Protein AF-A0A4Q3WXQ3-F1 (afdb_monomer_lite)

pLDDT: mean 83.91, std 13.77, range [44.28, 97.25]

Structure (mmCIF, N/CA/C/O backbone):
data_AF-A0A4Q3WXQ3-F1
#
_entry.id   AF-A0A4Q3WXQ3-F1
#
loop_
_atom_site.group_PDB
_atom_site.id
_atom_site.type_symbol
_atom_site.label_atom_id
_atom_site.label_alt_id
_atom_site.label_comp_id
_atom_site.label_asym_id
_atom_site.label_entity_id
_atom_site.label_seq_id
_atom_site.pdbx_PDB_ins_code
_atom_site.Cartn_x
_atom_site.Cartn_y
_atom_site.Cartn_z
_atom_site.occupancy
_atom_site.B_iso_or_equiv
_atom_site.auth_seq_id
_atom_site.auth_comp_id
_atom_site.auth_asym_id
_atom_site.auth_atom_id
_atom_site.pdbx_PDB_model_num
ATOM 1 N N . MET A 1 1 ? 22.111 -8.429 -23.445 1.00 54.06 1 MET A N 1
ATOM 2 C CA . MET A 1 1 ? 20.659 -8.277 -23.224 1.00 54.06 1 MET A CA 1
ATOM 3 C C . MET A 1 1 ? 20.218 -7.060 -24.007 1.00 54.06 1 MET A C 1
ATOM 5 O O . MET A 1 1 ? 20.842 -6.019 -23.849 1.00 54.06 1 MET A O 1
ATOM 9 N N . GLN A 1 2 ? 19.270 -7.216 -24.926 1.00 75.25 2 GLN A N 1
ATOM 10 C CA . GLN A 1 2 ? 18.794 -6.125 -25.773 1.00 75.25 2 GLN A CA 1
ATOM 11 C C . GLN A 1 2 ? 17.609 -5.470 -25.063 1.00 75.25 2 GLN A C 1
ATOM 13 O O . GLN A 1 2 ? 16.650 -6.158 -24.732 1.00 75.25 2 GLN A O 1
ATOM 18 N N . VAL A 1 3 ? 17.735 -4.183 -24.745 1.00 76.06 3 VAL A N 1
ATOM 19 C CA . VAL A 1 3 ? 16.666 -3.389 -24.132 1.00 76.06 3 VAL A CA 1
ATOM 20 C C . VAL A 1 3 ? 15.806 -2.860 -25.273 1.00 76.06 3 VAL A C 1
ATOM 22 O O . VAL A 1 3 ? 16.280 -2.051 -26.066 1.00 76.06 3 VAL A O 1
ATOM 25 N N . ASP A 1 4 ? 14.583 -3.368 -25.378 1.00 80.56 4 ASP A N 1
ATOM 26 C CA . ASP A 1 4 ? 13.572 -2.935 -26.341 1.00 80.56 4 ASP A CA 1
ATOM 27 C C . ASP A 1 4 ? 12.262 -2.622 -25.598 1.00 80.56 4 ASP A C 1
ATOM 29 O O . ASP A 1 4 ? 12.013 -3.154 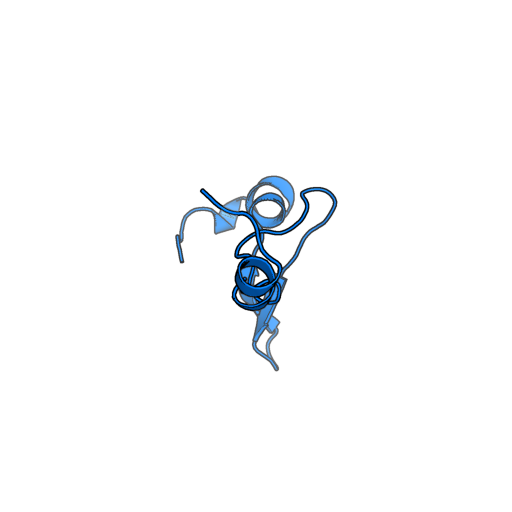-24.514 1.00 80.56 4 ASP A O 1
ATOM 33 N N . VAL A 1 5 ? 11.426 -1.747 -26.160 1.00 83.25 5 VAL A N 1
ATOM 34 C CA . VAL A 1 5 ? 10.195 -1.236 -25.517 1.00 83.25 5 VAL A CA 1
ATOM 35 C C . VAL A 1 5 ? 9.201 -2.342 -25.156 1.00 83.25 5 VAL A C 1
ATOM 37 O O . VAL A 1 5 ? 8.477 -2.227 -24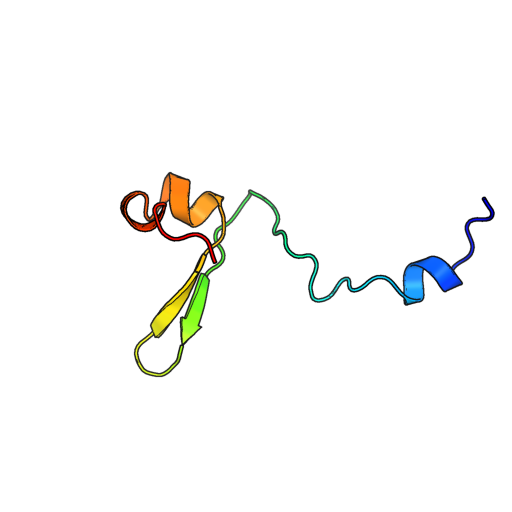.173 1.00 83.25 5 VAL A O 1
ATOM 40 N N . THR A 1 6 ? 9.262 -3.472 -25.861 1.00 83.62 6 THR A N 1
ATOM 41 C CA . THR A 1 6 ? 8.481 -4.684 -25.582 1.00 83.62 6 THR A CA 1
ATOM 42 C C . THR A 1 6 ? 8.670 -5.216 -24.148 1.00 83.62 6 THR A C 1
ATOM 44 O O . THR A 1 6 ? 7.792 -5.896 -23.612 1.00 83.62 6 THR A O 1
ATOM 47 N N . ASN A 1 7 ? 9.813 -4.939 -23.506 1.00 83.56 7 ASN 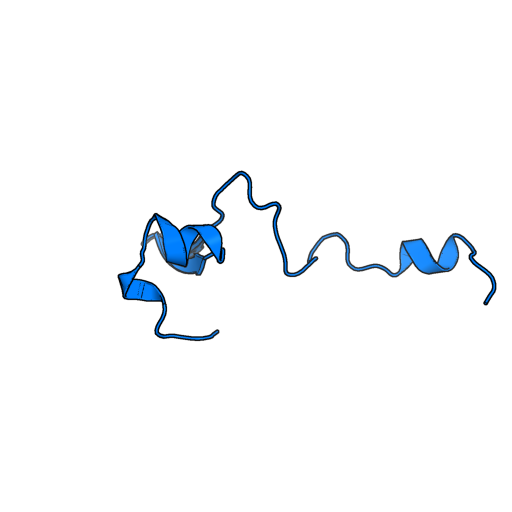A N 1
ATOM 48 C CA . ASN A 1 7 ? 10.057 -5.286 -22.104 1.00 83.56 7 ASN A CA 1
ATOM 49 C C . ASN A 1 7 ? 9.249 -4.403 -21.141 1.00 83.56 7 ASN A C 1
ATOM 51 O O . ASN A 1 7 ? 8.728 -4.922 -20.156 1.00 83.56 7 ASN A O 1
ATOM 55 N N . CYS A 1 8 ? 9.130 -3.104 -21.435 1.00 86.69 8 CYS A N 1
ATOM 56 C CA . CYS A 1 8 ? 8.376 -2.141 -20.628 1.00 86.69 8 CYS A CA 1
ATOM 57 C C . CYS A 1 8 ? 6.871 -2.443 -20.648 1.00 86.69 8 CYS A C 1
ATOM 59 O O . CYS A 1 8 ? 6.216 -2.352 -19.615 1.00 86.69 8 CYS A O 1
ATOM 61 N N . ASP A 1 9 ? 6.336 -2.886 -21.789 1.00 88.50 9 ASP A N 1
ATOM 62 C CA . ASP A 1 9 ? 4.904 -3.195 -21.953 1.00 88.50 9 ASP A CA 1
ATOM 63 C C . ASP A 1 9 ? 4.404 -4.334 -21.049 1.00 88.50 9 ASP A C 1
ATOM 65 O O . ASP A 1 9 ? 3.203 -4.486 -20.825 1.00 88.50 9 ASP A O 1
ATOM 69 N N . ARG A 1 10 ? 5.317 -5.177 -20.554 1.00 88.56 10 ARG A N 1
ATOM 70 C CA . ARG A 1 10 ? 4.990 -6.352 -19.733 1.00 88.56 10 ARG A CA 1
ATOM 71 C C . ARG A 1 10 ? 5.099 -6.091 -18.236 1.00 88.5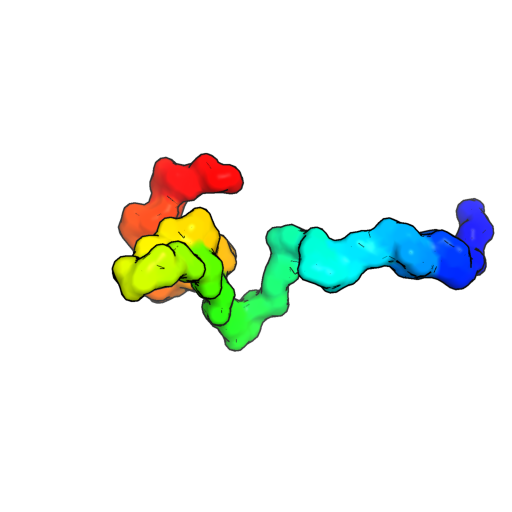6 10 ARG A C 1
ATOM 73 O O . ARG A 1 10 ? 4.754 -6.976 -17.454 1.00 88.56 10 ARG A O 1
ATOM 80 N N . GLU A 1 11 ? 5.608 -4.933 -17.828 1.00 89.56 11 GLU A N 1
ATOM 81 C CA . GLU A 1 11 ? 5.786 -4.615 -16.417 1.00 89.56 11 GLU A CA 1
ATOM 82 C C . GLU A 1 11 ? 4.426 -4.307 -15.760 1.00 89.56 11 GLU A C 1
ATOM 84 O O . GLU A 1 11 ? 3.688 -3.439 -16.237 1.00 89.56 11 GLU A O 1
ATOM 89 N N . PRO A 1 12 ? 4.058 -4.979 -14.654 1.00 90.75 12 PRO A N 1
ATOM 90 C CA . PRO A 1 12 ? 2.793 -4.744 -13.964 1.00 90.75 12 PRO A CA 1
ATOM 91 C C . PRO A 1 12 ? 2.852 -3.474 -13.097 1.00 90.75 12 PRO A C 1
ATOM 93 O O . PRO A 1 12 ? 2.667 -3.520 -11.884 1.00 90.75 12 PRO A O 1
ATOM 96 N N . ILE A 1 13 ? 3.056 -2.310 -13.719 1.00 90.88 13 ILE A N 1
ATOM 97 C CA . ILE A 1 13 ? 3.215 -1.014 -13.028 1.00 90.88 13 ILE A CA 1
ATOM 98 C C . ILE A 1 13 ? 1.997 -0.587 -12.188 1.00 90.88 13 ILE A C 1
ATOM 100 O O . ILE A 1 13 ? 2.100 0.302 -11.350 1.00 90.88 13 ILE A O 1
ATOM 104 N N . HIS A 1 14 ? 0.834 -1.204 -12.410 1.00 90.25 14 HIS A N 1
ATOM 105 C CA . HIS A 1 14 ? -0.407 -0.945 -11.676 1.00 90.25 14 HIS A CA 1
ATOM 106 C C . HIS A 1 14 ? -0.514 -1.750 -10.369 1.00 90.25 14 HIS A C 1
ATOM 108 O O . HIS A 1 14 ? -1.391 -1.467 -9.557 1.00 90.25 14 HIS A O 1
ATOM 114 N N . ILE A 1 15 ? 0.367 -2.736 -10.154 1.00 91.62 15 ILE A N 1
ATOM 115 C CA . ILE A 1 15 ? 0.445 -3.548 -8.927 1.00 91.62 15 ILE A CA 1
ATOM 116 C C . ILE A 1 15 ? 1.927 -3.712 -8.542 1.00 91.62 15 ILE A C 1
ATOM 118 O O . ILE A 1 15 ? 2.457 -4.822 -8.550 1.00 91.62 15 ILE A O 1
ATOM 122 N N . PRO A 1 16 ? 2.636 -2.613 -8.228 1.00 88.44 16 PRO A N 1
ATOM 123 C CA . PRO A 1 16 ? 4.083 -2.647 -8.002 1.00 88.44 16 PRO A CA 1
ATOM 124 C C . PRO A 1 16 ? 4.493 -3.389 -6.718 1.00 88.44 16 PRO A C 1
ATOM 126 O O . PRO A 1 16 ? 5.665 -3.704 -6.546 1.00 88.44 16 PRO A O 1
ATOM 129 N N . GLY A 1 17 ? 3.557 -3.636 -5.792 1.00 88.50 17 GLY A N 1
ATOM 130 C CA . GLY A 1 17 ? 3.823 -4.274 -4.495 1.00 88.50 17 GLY A CA 1
ATOM 131 C C . GLY A 1 17 ? 4.466 -3.357 -3.446 1.00 88.50 17 GLY A C 1
ATOM 132 O O . GLY A 1 17 ? 4.538 -3.733 -2.283 1.00 88.50 17 GLY A O 1
ATOM 133 N N . PHE A 1 18 ? 4.872 -2.145 -3.832 1.00 89.75 18 PHE A N 1
ATOM 134 C CA . PHE A 1 18 ? 5.469 -1.138 -2.954 1.00 89.75 18 PHE A CA 1
ATOM 135 C C . PHE A 1 18 ? 4.889 0.249 -3.232 1.00 89.75 18 PHE A C 1
ATOM 137 O O . PHE A 1 18 ? 4.406 0.530 -4.331 1.00 89.75 18 PHE A O 1
ATO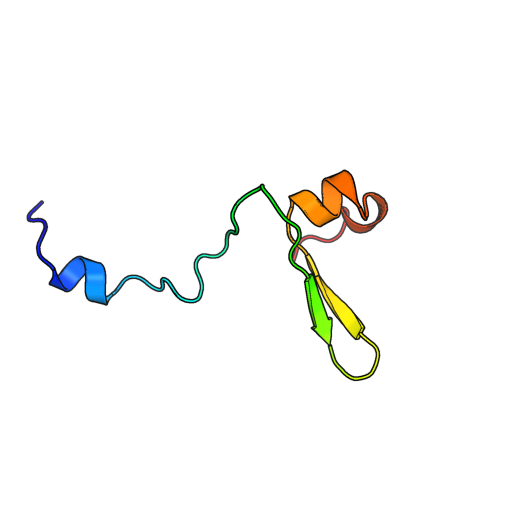M 144 N N . ILE A 1 19 ? 4.982 1.130 -2.237 1.00 91.69 19 ILE A N 1
ATOM 145 C CA . ILE A 1 19 ? 4.641 2.550 -2.353 1.00 91.69 19 ILE A CA 1
ATOM 146 C C . ILE A 1 19 ? 5.873 3.417 -2.078 1.00 91.69 19 ILE A C 1
ATOM 148 O O . ILE A 1 19 ? 6.889 2.934 -1.586 1.00 91.69 19 ILE A O 1
ATOM 152 N N . GLN A 1 20 ? 5.793 4.712 -2.381 1.00 92.56 20 GLN A N 1
ATOM 153 C CA . GLN A 1 20 ? 6.831 5.655 -1.962 1.00 92.56 20 GLN A CA 1
ATOM 154 C C . GLN A 1 20 ? 6.731 5.941 -0.449 1.00 92.56 20 GLN A C 1
ATOM 156 O O . GLN A 1 20 ? 5.619 6.118 0.049 1.00 92.56 20 GLN A O 1
ATOM 161 N N . PRO A 1 21 ? 7.860 6.100 0.271 1.00 91.31 21 PRO A N 1
ATOM 162 C CA . PRO A 1 21 ? 7.903 6.159 1.742 1.00 91.31 21 PRO A CA 1
ATOM 163 C C . PRO A 1 21 ? 7.497 7.523 2.331 1.00 91.31 21 PRO A C 1
ATOM 165 O O . PRO A 1 21 ? 7.761 7.827 3.492 1.00 91.31 21 PRO A O 1
ATOM 168 N N . HIS A 1 22 ? 6.912 8.405 1.522 1.00 93.31 22 HIS A N 1
ATOM 169 C CA . HIS A 1 22 ? 6.562 9.772 1.919 1.00 93.31 22 HIS A CA 1
ATOM 170 C C . HIS A 1 22 ? 5.105 9.912 2.378 1.00 93.31 22 HIS A C 1
ATOM 172 O O . HIS A 1 22 ? 4.658 11.017 2.682 1.00 93.31 22 HIS A O 1
ATOM 178 N N . GLY A 1 23 ? 4.358 8.809 2.417 1.00 90.75 23 GLY A N 1
ATOM 179 C CA . GLY A 1 23 ? 2.961 8.780 2.823 1.00 90.75 23 GLY A CA 1
ATOM 180 C C . GLY A 1 23 ? 2.549 7.412 3.351 1.00 90.75 23 GLY A C 1
ATOM 181 O O . GLY A 1 23 ? 3.346 6.480 3.403 1.00 90.75 23 GLY A O 1
ATOM 182 N N . LEU A 1 24 ? 1.284 7.315 3.749 1.00 93.06 24 LEU A N 1
ATOM 183 C CA . LEU A 1 24 ? 0.678 6.091 4.263 1.00 93.06 24 LEU A CA 1
ATOM 184 C C . LEU A 1 24 ? -0.387 5.603 3.277 1.00 93.06 24 LEU A C 1
ATOM 186 O O . LEU A 1 24 ? -1.145 6.416 2.746 1.00 93.06 24 LEU A O 1
ATOM 190 N N . LEU A 1 25 ? -0.473 4.289 3.067 1.00 92.94 25 LEU A N 1
ATOM 191 C CA . LEU A 1 25 ? -1.538 3.662 2.281 1.00 92.94 25 LEU A CA 1
ATOM 192 C C . LEU A 1 25 ? -2.242 2.591 3.116 1.00 92.94 25 LEU A C 1
ATOM 194 O O . LEU A 1 25 ? -1.584 1.763 3.744 1.00 92.94 25 LEU A O 1
ATOM 198 N N . LEU A 1 26 ? -3.576 2.599 3.087 1.00 93.75 26 LEU A N 1
ATOM 199 C CA . LEU A 1 26 ? -4.434 1.585 3.699 1.00 93.75 26 LEU A CA 1
ATOM 200 C C . LEU A 1 26 ? -5.441 1.084 2.661 1.00 93.75 26 LEU A C 1
ATOM 202 O O . LEU A 1 26 ? -6.075 1.890 1.978 1.00 93.75 26 LEU A O 1
ATOM 206 N N . ALA A 1 27 ? -5.613 -0.232 2.571 1.00 93.56 27 ALA A N 1
ATOM 207 C CA . ALA A 1 27 ? -6.717 -0.848 1.843 1.00 93.56 27 ALA A CA 1
ATOM 208 C C . ALA A 1 27 ? -7.808 -1.221 2.847 1.00 93.56 27 ALA A C 1
ATOM 210 O O . ALA A 1 27 ? -7.531 -1.933 3.814 1.00 93.56 27 ALA A O 1
ATOM 211 N N . LEU A 1 28 ? -9.029 -0.730 2.631 1.00 95.69 28 LEU A N 1
ATOM 212 C CA . LEU A 1 28 ? -10.139 -0.875 3.571 1.00 95.69 28 LEU A CA 1
ATOM 213 C C . LEU A 1 28 ? -11.307 -1.620 2.923 1.00 95.69 28 LEU A C 1
ATOM 215 O O . LEU A 1 28 ? -11.636 -1.374 1.764 1.00 95.69 28 LEU A O 1
ATOM 219 N N . GLN A 1 29 ? -11.961 -2.486 3.691 1.00 97.25 29 GLN A N 1
ATOM 220 C CA . GLN A 1 29 ? -13.190 -3.159 3.290 1.00 97.25 29 GLN A CA 1
ATOM 221 C C . GLN A 1 29 ? -14.411 -2.325 3.687 1.00 97.25 29 GLN A C 1
ATOM 223 O O . GLN A 1 29 ? -14.644 -2.051 4.865 1.00 97.25 29 GLN A O 1
ATOM 228 N N . GLU A 1 30 ? -15.235 -1.956 2.710 1.00 97.12 30 GLU A N 1
ATOM 229 C CA . GLU A 1 30 ? -16.542 -1.344 2.963 1.00 97.12 30 GLU A CA 1
ATOM 230 C C . GLU A 1 30 ? -17.565 -2.377 3.486 1.00 97.12 30 GLU A C 1
ATOM 232 O O . GLU A 1 30 ? -17.465 -3.557 3.134 1.00 97.12 30 GLU A O 1
ATOM 237 N N . PRO A 1 31 ? -18.577 -1.961 4.277 1.00 96.25 31 PRO A N 1
ATOM 238 C CA . PRO A 1 31 ? -18.816 -0.590 4.747 1.00 96.25 31 PRO A CA 1
ATOM 239 C C . PRO A 1 31 ? -18.107 -0.262 6.071 1.00 96.25 31 PRO A C 1
ATOM 241 O O . PRO A 1 31 ? -18.064 0.895 6.477 1.00 96.25 31 PRO A O 1
ATOM 244 N N . ASN A 1 32 ? -17.569 -1.267 6.759 1.00 96.25 32 ASN A N 1
ATOM 245 C CA . ASN A 1 32 ? -17.061 -1.143 8.125 1.00 96.25 32 ASN A CA 1
ATOM 246 C C . ASN A 1 32 ? -15.647 -0.550 8.221 1.00 96.25 32 ASN A C 1
ATOM 248 O O . ASN A 1 32 ? -15.195 -0.264 9.327 1.00 96.25 32 ASN A O 1
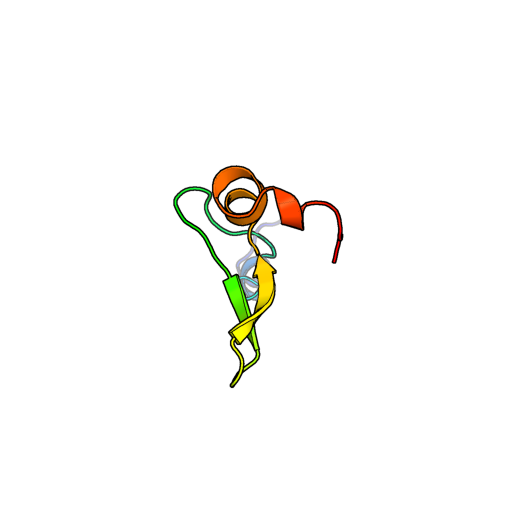ATOM 252 N N . LEU A 1 33 ? -14.981 -0.340 7.082 1.00 94.75 33 LEU A N 1
ATOM 253 C CA . LEU A 1 33 ? -13.609 0.158 6.974 1.00 94.75 33 LEU A CA 1
ATOM 254 C C . LEU A 1 33 ? -12.590 -0.737 7.693 1.00 94.75 33 LEU A C 1
ATOM 256 O O . LEU A 1 33 ? -11.638 -0.250 8.302 1.00 94.75 33 LEU A O 1
ATOM 260 N N . GLU A 1 34 ? -12.779 -2.054 7.610 1.00 92.81 34 GLU A N 1
ATOM 261 C CA . GLU A 1 34 ? -11.800 -3.008 8.134 1.00 92.81 34 GLU A CA 1
ATOM 262 C C . GLU A 1 34 ? -10.508 -2.928 7.317 1.00 92.81 34 GLU A C 1
ATOM 264 O O . GLU A 1 34 ? -10.547 -2.933 6.087 1.00 92.81 34 GLU A O 1
ATOM 269 N N . ILE A 1 35 ? -9.360 -2.840 7.993 1.00 92.81 35 ILE A N 1
ATOM 270 C CA . ILE A 1 35 ? -8.060 -2.752 7.324 1.00 92.81 35 ILE A CA 1
ATOM 271 C C . ILE A 1 35 ? -7.700 -4.128 6.761 1.00 92.81 35 ILE A C 1
ATOM 273 O O . ILE A 1 35 ? -7.459 -5.067 7.515 1.00 92.81 35 ILE A O 1
ATOM 277 N N . LEU A 1 36 ? -7.632 -4.224 5.435 1.00 92.00 36 LEU A N 1
ATOM 278 C CA . LEU A 1 36 ? -7.181 -5.414 4.717 1.00 92.00 36 LEU A CA 1
ATOM 279 C C . LEU A 1 36 ? -5.665 -5.412 4.526 1.00 92.00 36 LEU A C 1
ATOM 281 O O . LEU A 1 36 ? -5.029 -6.455 4.617 1.00 92.00 36 LEU A O 1
ATOM 285 N N . GLN A 1 37 ? -5.088 -4.242 4.242 1.00 91.56 37 GLN A N 1
ATOM 286 C CA . GLN A 1 37 ? -3.649 -4.066 4.050 1.00 91.56 37 GLN A CA 1
ATOM 287 C C . GLN A 1 37 ? -3.208 -2.682 4.524 1.00 91.56 37 GLN A C 1
ATOM 289 O O . GLN A 1 37 ? -3.978 -1.718 4.470 1.00 91.56 37 GLN A O 1
ATOM 294 N N . ALA A 1 38 ? -1.947 -2.580 4.936 1.00 92.19 38 ALA A N 1
ATOM 295 C CA . ALA A 1 38 ? -1.300 -1.337 5.327 1.00 92.19 38 ALA A CA 1
ATOM 296 C C . ALA A 1 38 ? 0.124 -1.285 4.762 1.00 92.19 38 ALA A C 1
ATOM 298 O O . ALA A 1 38 ? 0.779 -2.320 4.649 1.00 92.19 38 ALA A O 1
ATOM 299 N N . SER A 1 39 ? 0.604 -0.090 4.412 1.00 93.12 39 SER A N 1
ATOM 300 C CA . SER A 1 39 ? 2.012 0.098 4.054 1.00 93.12 39 SER A CA 1
ATOM 301 C C . SER A 1 39 ? 2.934 -0.100 5.260 1.00 93.12 39 SER A C 1
ATOM 303 O O . SER A 1 39 ? 2.524 0.056 6.413 1.00 93.12 39 SER A O 1
ATOM 305 N N . GLU A 1 40 ? 4.204 -0.404 5.000 1.00 90.81 40 GLU A N 1
ATOM 306 C CA . GLU A 1 40 ? 5.214 -0.612 6.044 1.00 90.81 40 GLU A CA 1
ATOM 307 C C . GLU A 1 40 ? 5.380 0.629 6.940 1.00 90.81 40 GLU A C 1
ATOM 309 O O . GLU A 1 40 ? 5.448 0.533 8.171 1.00 90.81 40 GLU A O 1
ATOM 314 N N . GLU A 1 41 ? 5.338 1.822 6.346 1.00 91.25 41 GLU A N 1
ATOM 315 C CA . GLU A 1 41 ? 5.364 3.090 7.078 1.00 91.25 41 GLU A CA 1
ATOM 316 C C . GLU A 1 41 ? 4.142 3.247 7.990 1.00 91.25 41 GLU A C 1
ATOM 318 O O . GLU A 1 41 ? 4.260 3.779 9.094 1.00 91.25 41 GLU A O 1
ATOM 323 N N . ALA A 1 42 ? 2.968 2.765 7.565 1.00 89.25 42 ALA A N 1
ATOM 324 C CA . ALA A 1 42 ? 1.748 2.859 8.362 1.00 89.25 42 ALA A CA 1
ATOM 325 C C . ALA A 1 42 ? 1.820 1.944 9.587 1.00 89.25 42 ALA A C 1
ATOM 327 O O . ALA A 1 42 ? 1.454 2.364 10.687 1.00 89.25 42 ALA A O 1
ATOM 328 N N . LEU A 1 43 ? 2.350 0.731 9.418 1.00 86.50 43 LEU A N 1
ATOM 329 C CA . LEU A 1 43 ? 2.563 -0.215 10.512 1.00 86.50 43 LEU A CA 1
ATOM 330 C C . LEU A 1 43 ? 3.591 0.307 11.520 1.00 86.50 43 LEU A C 1
ATOM 332 O O . LEU A 1 43 ? 3.350 0.260 12.720 1.00 86.50 43 LEU A O 1
ATOM 336 N N . SER A 1 44 ? 4.714 0.846 11.051 1.00 84.81 44 SER A N 1
ATOM 337 C CA . SER A 1 44 ? 5.798 1.299 11.932 1.00 84.81 44 SER A CA 1
ATOM 338 C C . SER A 1 44 ? 5.508 2.622 12.651 1.00 84.81 44 SER A C 1
ATOM 340 O O . SER A 1 44 ? 5.921 2.787 13.799 1.00 84.81 44 SER A O 1
ATOM 342 N N . GLN A 1 45 ? 4.806 3.565 12.012 1.00 83.69 45 GLN A N 1
ATOM 343 C CA . GLN A 1 45 ? 4.639 4.929 12.540 1.00 83.69 45 GLN A CA 1
ATOM 344 C C . GLN A 1 45 ? 3.258 5.199 13.145 1.00 83.69 45 GLN A C 1
ATOM 346 O O . GLN A 1 45 ? 3.157 5.963 14.104 1.00 83.69 45 GLN A O 1
ATOM 351 N N . ALA A 1 46 ? 2.194 4.612 12.588 1.00 80.50 46 ALA A N 1
ATOM 352 C CA . ALA A 1 46 ? 0.817 4.949 12.955 1.00 80.50 46 ALA A CA 1
ATOM 353 C C . ALA A 1 46 ? 0.080 3.813 13.682 1.00 80.50 46 ALA A C 1
ATOM 355 O O . ALA A 1 46 ? -0.788 4.084 14.511 1.00 80.50 46 ALA A O 1
ATOM 356 N N . LEU A 1 47 ? 0.415 2.552 13.389 1.00 77.50 47 LEU A N 1
ATOM 357 C CA . LEU A 1 47 ? -0.282 1.365 13.896 1.00 77.50 47 LEU A CA 1
ATOM 358 C C . LEU A 1 47 ? 0.705 0.291 14.407 1.00 77.50 47 LEU A C 1
ATOM 360 O O . LEU A 1 47 ? 0.644 -0.855 13.955 1.00 77.50 47 LEU A O 1
ATOM 364 N N . PRO A 1 48 ? 1.591 0.617 15.372 1.00 63.66 48 PRO A N 1
ATOM 365 C CA . PRO A 1 48 ? 2.672 -0.277 15.803 1.00 63.66 48 PRO A CA 1
ATOM 366 C C . PRO A 1 48 ? 2.173 -1.627 16.331 1.00 63.66 48 PRO A C 1
ATOM 368 O O . PRO A 1 48 ? 2.833 -2.643 16.134 1.00 63.66 48 PRO A O 1
ATOM 371 N N . GLN A 1 49 ? 0.976 -1.672 16.923 1.00 66.69 49 GLN A N 1
ATOM 372 C CA . GLN A 1 49 ? 0.332 -2.903 17.396 1.00 66.69 49 GLN A CA 1
ATOM 373 C C . GLN A 1 49 ? -0.138 -3.870 16.286 1.00 66.69 49 GLN A C 1
ATOM 375 O O . GLN A 1 49 ? -0.556 -4.978 16.602 1.00 66.69 49 GLN A O 1
ATOM 380 N N . MET A 1 50 ? -0.107 -3.480 15.004 1.00 60.88 50 MET A N 1
ATOM 381 C CA . MET A 1 50 ? -0.549 -4.316 13.869 1.00 60.88 50 MET A CA 1
ATOM 382 C C . MET A 1 50 ? 0.601 -5.054 13.160 1.00 60.88 50 MET A C 1
ATOM 384 O O . MET A 1 50 ? 0.372 -5.725 12.158 1.00 60.88 50 MET A O 1
ATOM 388 N N . THR A 1 51 ? 1.831 -4.964 13.670 1.00 59.72 51 THR A N 1
ATOM 389 C CA . THR A 1 51 ? 3.038 -5.544 13.047 1.00 59.72 51 THR A CA 1
ATOM 390 C C . THR A 1 51 ? 3.164 -7.073 13.161 1.00 59.72 51 THR A C 1
ATOM 392 O O . THR A 1 51 ? 4.070 -7.645 12.564 1.00 59.72 51 THR A O 1
ATOM 395 N N . GLU A 1 52 ? 2.260 -7.761 13.870 1.00 55.50 52 GLU A N 1
ATOM 396 C CA . GLU A 1 52 ? 2.354 -9.211 14.129 1.00 55.50 52 GLU A CA 1
ATOM 397 C C . GLU A 1 52 ? 1.554 -10.120 13.179 1.00 55.50 52 GLU A C 1
ATOM 399 O O . GLU A 1 52 ? 1.487 -11.324 13.416 1.00 55.50 52 GLU A O 1
ATOM 404 N N . GLN A 1 53 ? 0.969 -9.614 12.089 1.00 49.38 53 GLN A N 1
ATOM 405 C CA . GLN A 1 53 ? 0.322 -10.483 11.096 1.00 49.38 53 GLN A CA 1
ATOM 406 C C . GLN A 1 53 ? 0.785 -10.142 9.683 1.00 49.38 53 GLN A C 1
ATOM 408 O O . GLN A 1 53 ? 0.362 -9.167 9.067 1.00 49.38 53 GLN A O 1
ATOM 413 N N . GLN A 1 54 ? 1.697 -10.982 9.203 1.00 44.28 54 GLN A N 1
ATOM 414 C CA . GLN A 1 54 ? 2.199 -11.011 7.839 1.00 44.28 54 GLN A CA 1
ATOM 415 C C . GLN A 1 54 ? 1.067 -11.509 6.925 1.00 44.28 54 GLN A C 1
ATOM 417 O O . GLN A 1 54 ? 0.661 -12.667 7.035 1.00 44.28 54 GLN A O 1
ATOM 422 N N . PHE A 1 55 ? 0.543 -10.633 6.067 1.00 46.12 55 PHE A N 1
ATOM 423 C CA . PHE A 1 55 ? -0.162 -11.057 4.855 1.00 46.12 55 PHE A CA 1
ATOM 424 C C . PHE A 1 55 ? 0.859 -11.412 3.773 1.00 46.12 55 PHE A C 1
ATOM 426 O O . PHE A 1 55 ? 1.876 -10.687 3.671 1.00 46.12 55 PHE A O 1
#

Foldseek 3Di:
DDDDCVVVVPDPPVPVVADDLPDKDFDADPDVRHTPDIHPNCCVPPNVVVPPDDD

Secondary structure (DSSP, 8-state):
----GGGGGG--TTS-S---TTS--EEEETTTTEEEEE-HHHHHHT-GGGTT---

Sequence (55 aa):
MQVDVTNCDREPIHIPGFIQPHGLLLALQEPNLEILQASEEALSQALPQMTEQQF

Radius of gyration: 15.95 Å; chains: 1; bounding box: 40×21×44 Å